Protein AF-A0A6J4KN71-F1 (afdb_monomer_lite)

Radius of gyration: 12.69 Å; chains: 1; bounding box: 30×29×29 Å

Organism: NCBI:txid1672391

Secondary structure (DSSP, 8-state):
---HHHHHHHHHHHHHHHHTT--GGGSPPTTT--HHHHHHTTT------S-GGG---SSEEEEEETTTTEEEEEE-

Sequence (76 aa):
MASAGERKETSLRACIAYMLNIDLSVVPTPREANMSQWLALRNLGLVSVASPETFQWPGHFLGLRRDSSTWAVHFG

Foldseek 3Di:
DDDLVQQAQLQVLVQVCVVVVHDSVVRDGPVGDDNQVVQVVVVHHDDDDPCPPPDADQAWDWDQDPVRSHIDIDHD

pLDDT: mean 91.36, std 5.51, range [62.38, 97.0]

Structure (mmCIF, N/CA/C/O backbone):
data_AF-A0A6J4KN71-F1
#
_entry.id   AF-A0A6J4KN71-F1
#
loop_
_atom_site.group_PDB
_atom_site.id
_atom_site.type_symbol
_atom_site.label_atom_id
_atom_site.label_alt_id
_atom_site.label_comp_id
_atom_site.label_asym_id
_atom_site.label_entity_id
_atom_site.label_seq_id
_atom_site.pdbx_PDB_ins_code
_atom_site.Cartn_x
_atom_site.Cartn_y
_atom_site.Cartn_z
_atom_site.occupancy
_atom_site.B_iso_or_equiv
_atom_site.auth_seq_id
_atom_site.auth_comp_id
_atom_site.auth_asym_id
_atom_site.auth_atom_id
_atom_site.pdbx_PDB_model_num
ATOM 1 N N . MET A 1 1 ? 14.462 -16.824 6.210 1.00 62.38 1 MET A N 1
ATOM 2 C CA . MET A 1 1 ? 13.312 -15.981 6.611 1.00 62.38 1 MET A CA 1
ATOM 3 C C . MET A 1 1 ? 13.578 -14.575 6.108 1.00 62.38 1 MET A C 1
ATOM 5 O O . MET A 1 1 ? 14.674 -14.093 6.357 1.00 62.38 1 MET A O 1
ATOM 9 N N . ALA A 1 2 ? 12.642 -13.948 5.388 1.00 73.88 2 ALA A N 1
ATOM 10 C CA . ALA A 1 2 ? 12.803 -12.554 4.959 1.00 73.88 2 ALA A CA 1
ATOM 11 C C . ALA A 1 2 ? 12.986 -11.635 6.180 1.00 73.88 2 ALA A C 1
ATOM 13 O O . ALA A 1 2 ? 12.456 -11.918 7.258 1.00 73.88 2 ALA A O 1
ATOM 14 N N . SER A 1 3 ? 13.721 -10.543 6.029 1.00 89.19 3 SER A N 1
ATOM 15 C CA . SER A 1 3 ? 13.867 -9.510 7.054 1.00 89.19 3 SER A CA 1
ATOM 16 C C . SER A 1 3 ? 12.558 -8.731 7.261 1.00 89.19 3 SER A C 1
ATOM 18 O O . SER A 1 3 ? 11.635 -8.776 6.444 1.00 89.19 3 SER A O 1
ATOM 20 N N . ALA A 1 4 ? 12.452 -7.997 8.374 1.00 87.62 4 ALA A N 1
ATOM 21 C CA . ALA A 1 4 ? 11.308 -7.112 8.608 1.00 87.62 4 ALA A CA 1
ATOM 22 C C . ALA A 1 4 ? 11.209 -5.997 7.550 1.00 87.62 4 ALA A C 1
ATOM 24 O O . ALA A 1 4 ? 10.102 -5.617 7.179 1.00 87.62 4 ALA A O 1
ATOM 25 N N . GLY A 1 5 ? 12.347 -5.509 7.042 1.00 87.88 5 GLY A N 1
ATOM 26 C CA . GLY A 1 5 ? 12.395 -4.530 5.951 1.00 87.88 5 GLY A CA 1
ATOM 27 C C . GLY A 1 5 ? 11.820 -5.093 4.653 1.00 87.88 5 GLY A C 1
ATOM 28 O O . GLY A 1 5 ? 10.875 -4.527 4.113 1.00 87.88 5 GLY A O 1
ATOM 29 N N . GLU A 1 6 ? 12.284 -6.272 4.232 1.00 90.00 6 GLU A N 1
ATOM 30 C CA . GLU A 1 6 ? 11.799 -6.933 3.010 1.00 90.00 6 GLU A CA 1
ATOM 31 C C . GLU A 1 6 ? 10.297 -7.246 3.072 1.00 90.00 6 GLU A C 1
ATOM 33 O O . GLU A 1 6 ? 9.585 -7.099 2.075 1.00 90.00 6 GLU A O 1
ATOM 38 N N . ARG A 1 7 ? 9.777 -7.636 4.248 1.00 92.88 7 ARG A N 1
ATOM 39 C CA . ARG A 1 7 ? 8.330 -7.822 4.450 1.00 92.88 7 ARG A CA 1
ATOM 40 C C . ARG A 1 7 ? 7.555 -6.517 4.288 1.00 92.88 7 ARG A C 1
ATOM 42 O O . ARG A 1 7 ? 6.525 -6.521 3.608 1.00 92.88 7 ARG A O 1
ATOM 49 N N . LYS A 1 8 ? 8.040 -5.406 4.859 1.00 93.62 8 LYS A N 1
ATOM 50 C CA . LYS A 1 8 ? 7.419 -4.080 4.695 1.00 93.62 8 LYS A CA 1
ATOM 51 C C . LYS A 1 8 ? 7.405 -3.664 3.231 1.00 93.62 8 LYS A C 1
ATOM 53 O O . LYS A 1 8 ? 6.367 -3.264 2.725 1.00 93.62 8 LYS A O 1
ATOM 58 N N . GLU A 1 9 ? 8.526 -3.800 2.540 1.00 91.81 9 GLU A N 1
ATOM 59 C CA . GLU A 1 9 ? 8.650 -3.405 1.136 1.00 91.81 9 GLU A CA 1
ATOM 60 C C . GLU A 1 9 ? 7.746 -4.243 0.226 1.00 91.81 9 GLU A C 1
ATOM 62 O O . GLU A 1 9 ? 6.991 -3.698 -0.578 1.00 91.81 9 GLU A O 1
ATOM 67 N N . THR A 1 10 ? 7.762 -5.566 0.394 1.00 93.88 10 THR A N 1
ATOM 68 C CA . THR A 1 10 ? 6.952 -6.487 -0.417 1.00 93.88 10 THR A CA 1
ATOM 69 C C . THR A 1 10 ? 5.458 -6.243 -0.216 1.00 93.88 10 THR A C 1
ATOM 71 O O . THR A 1 10 ? 4.708 -6.139 -1.186 1.00 93.88 10 THR A O 1
ATOM 74 N N . SER A 1 11 ? 5.023 -6.105 1.039 1.00 95.94 11 SER A N 1
ATOM 75 C CA . SER A 1 11 ? 3.614 -5.840 1.353 1.00 95.94 11 SER A CA 1
ATOM 76 C C . SER A 1 11 ? 3.161 -4.452 0.896 1.00 95.94 11 SER A C 1
ATOM 78 O O . SER A 1 11 ? 2.047 -4.330 0.393 1.00 95.94 11 SER A O 1
ATOM 80 N N . LEU A 1 12 ? 4.018 -3.425 0.983 1.00 95.50 12 LEU A N 1
ATOM 81 C CA . LEU A 1 12 ? 3.703 -2.091 0.463 1.00 95.50 12 LEU A CA 1
ATOM 82 C C . LEU A 1 12 ? 3.461 -2.127 -1.048 1.00 95.50 12 LEU A C 1
ATOM 84 O O . LEU A 1 12 ? 2.467 -1.578 -1.519 1.00 95.50 12 LEU A O 1
ATOM 88 N N . ARG A 1 13 ? 4.333 -2.809 -1.803 1.00 96.38 13 ARG A N 1
ATOM 89 C CA . ARG A 1 13 ? 4.181 -2.963 -3.260 1.00 96.38 13 ARG A CA 1
ATOM 90 C C . ARG A 1 13 ? 2.860 -3.631 -3.624 1.00 96.38 13 ARG A C 1
ATOM 92 O O . ARG A 1 13 ? 2.148 -3.130 -4.488 1.00 96.38 13 ARG A O 1
ATOM 99 N N . ALA A 1 14 ? 2.517 -4.719 -2.934 1.00 96.94 14 ALA A N 1
ATOM 100 C CA . ALA A 1 14 ? 1.253 -5.419 -3.141 1.00 96.94 14 ALA A CA 1
ATOM 101 C C . ALA A 1 14 ? 0.039 -4.524 -2.839 1.00 96.94 14 ALA A C 1
ATOM 103 O O . ALA A 1 14 ? -0.904 -4.484 -3.625 1.00 96.94 14 ALA A O 1
ATOM 104 N N . CYS A 1 15 ? 0.082 -3.753 -1.748 1.00 96.88 15 CYS A N 1
ATOM 105 C CA . CYS A 1 15 ? -1.002 -2.833 -1.405 1.00 96.88 15 CYS A CA 1
ATOM 106 C C . CYS A 1 15 ? -1.159 -1.707 -2.438 1.00 96.88 15 CYS A C 1
ATOM 108 O O . CYS A 1 15 ? -2.279 -1.352 -2.785 1.00 96.88 15 CYS A O 1
ATOM 110 N N . ILE A 1 16 ? -0.056 -1.159 -2.955 1.00 95.94 16 ILE A N 1
ATOM 111 C CA . ILE A 1 16 ? -0.088 -0.122 -3.997 1.00 95.94 16 ILE A CA 1
ATOM 112 C C . ILE A 1 16 ? -0.654 -0.678 -5.305 1.00 95.94 16 ILE A C 1
ATOM 114 O O . ILE A 1 16 ? -1.517 -0.038 -5.898 1.00 95.94 16 ILE A O 1
ATOM 118 N N . ALA A 1 17 ? -0.217 -1.870 -5.727 1.00 97.00 17 ALA A N 1
ATOM 119 C CA . ALA A 1 17 ? -0.757 -2.536 -6.913 1.00 97.00 17 ALA A CA 1
ATOM 120 C C . ALA A 1 17 ? -2.280 -2.706 -6.804 1.00 97.00 17 ALA A C 1
ATOM 122 O O . ALA A 1 17 ? -3.015 -2.335 -7.718 1.00 97.00 17 ALA A O 1
ATOM 123 N N . TYR A 1 18 ? -2.751 -3.164 -5.640 1.00 96.56 18 TYR A N 1
ATOM 124 C CA . TYR A 1 18 ? -4.174 -3.298 -5.344 1.00 96.56 18 TYR A CA 1
ATOM 125 C C . TYR A 1 18 ? -4.916 -1.952 -5.374 1.00 96.56 18 TYR A C 1
ATOM 127 O O . TYR A 1 18 ? -5.908 -1.821 -6.084 1.00 96.56 18 TYR A O 1
ATOM 135 N N . MET A 1 19 ? -4.440 -0.933 -4.646 1.00 93.75 19 MET A N 1
ATOM 136 C CA . MET A 1 19 ? -5.127 0.367 -4.557 1.00 93.75 19 MET A CA 1
ATOM 137 C C . MET A 1 19 ? -5.188 1.107 -5.894 1.00 93.75 19 MET A C 1
ATOM 139 O O . MET A 1 19 ? -6.152 1.822 -6.151 1.00 93.75 19 MET A O 1
ATOM 143 N N . LEU A 1 20 ? -4.162 0.956 -6.733 1.00 94.38 20 LEU A N 1
ATOM 144 C CA . LEU A 1 20 ? -4.116 1.570 -8.059 1.00 94.38 20 LEU A CA 1
ATOM 145 C C . LEU A 1 20 ? -4.754 0.692 -9.141 1.00 94.38 20 LEU A C 1
ATOM 147 O O . LEU A 1 20 ? -4.836 1.129 -10.286 1.00 94.38 20 LEU A O 1
ATOM 151 N N . ASN A 1 21 ? -5.203 -0.517 -8.786 1.00 95.75 21 ASN A N 1
ATOM 152 C CA . ASN A 1 21 ? -5.742 -1.519 -9.702 1.00 95.75 21 ASN A CA 1
ATOM 153 C C . ASN A 1 21 ? -4.818 -1.777 -10.910 1.00 95.75 21 ASN A C 1
ATOM 155 O O . ASN A 1 21 ? -5.232 -1.702 -12.067 1.00 95.75 21 ASN A O 1
ATOM 159 N N . ILE A 1 22 ? -3.542 -2.044 -10.628 1.00 97.00 22 ILE A N 1
ATOM 160 C CA . ILE A 1 22 ? -2.506 -2.337 -11.627 1.00 97.00 22 ILE A CA 1
ATOM 161 C C . ILE A 1 22 ? -1.797 -3.653 -11.308 1.00 97.00 22 ILE A C 1
ATOM 163 O O . ILE A 1 22 ? -1.835 -4.141 -10.179 1.00 97.00 22 ILE A O 1
ATOM 167 N N . ASP A 1 23 ? -1.089 -4.198 -12.296 1.00 97.00 23 ASP A N 1
ATOM 168 C CA . ASP A 1 23 ? -0.256 -5.379 -12.086 1.00 97.00 23 ASP A CA 1
ATOM 169 C C . ASP A 1 23 ? 0.927 -5.083 -11.144 1.00 97.00 23 ASP A C 1
ATOM 171 O O . ASP A 1 23 ? 1.576 -4.032 -11.223 1.00 97.00 23 ASP A O 1
ATOM 175 N N . LEU A 1 24 ? 1.236 -6.034 -10.257 1.00 96.06 24 LEU A N 1
ATOM 176 C CA . LEU A 1 24 ? 2.349 -5.940 -9.312 1.00 96.06 24 LEU A CA 1
ATOM 177 C C . LEU A 1 24 ? 3.710 -5.788 -10.012 1.00 96.06 24 LEU A C 1
ATOM 179 O O . LEU A 1 24 ? 4.612 -5.165 -9.451 1.00 96.06 24 LEU A O 1
ATOM 183 N N . SER A 1 25 ? 3.869 -6.320 -11.225 1.00 95.50 25 SER A N 1
ATOM 184 C CA . SER A 1 25 ? 5.089 -6.197 -12.027 1.00 95.50 25 SER A CA 1
ATOM 185 C C . SER A 1 25 ? 5.376 -4.758 -12.462 1.00 95.50 25 SER A C 1
ATOM 187 O O . SER A 1 25 ? 6.515 -4.437 -12.784 1.00 95.50 25 SER A O 1
ATOM 189 N N . VAL A 1 26 ? 4.363 -3.886 -12.479 1.00 95.62 26 VAL A N 1
ATOM 190 C CA . VAL A 1 26 ? 4.502 -2.462 -12.832 1.00 95.62 26 VAL A CA 1
ATOM 191 C C . VAL A 1 26 ? 4.976 -1.636 -11.631 1.00 95.62 26 VAL A C 1
ATOM 193 O O . VAL A 1 26 ? 5.536 -0.548 -11.792 1.00 95.62 26 VAL A O 1
ATOM 196 N N . VAL A 1 27 ? 4.759 -2.144 -10.415 1.00 96.19 27 VAL A N 1
ATOM 197 C CA . VAL A 1 27 ? 5.195 -1.500 -9.176 1.00 96.19 27 VAL A CA 1
ATOM 198 C C . V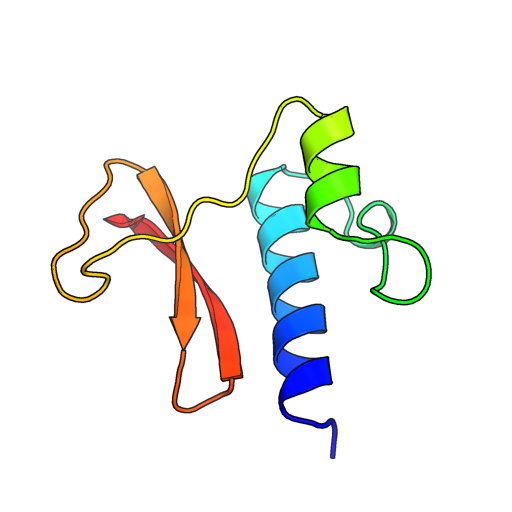AL A 1 27 ? 6.670 -1.831 -8.933 1.00 96.19 27 VAL A C 1
ATOM 200 O O . VAL A 1 27 ? 7.010 -3.009 -8.802 1.00 96.19 27 VAL A O 1
ATOM 203 N N . PRO A 1 28 ? 7.564 -0.838 -8.801 1.00 94.50 28 PRO A N 1
ATOM 204 C CA . PRO A 1 28 ? 8.993 -1.084 -8.712 1.00 94.50 28 PRO A CA 1
ATOM 205 C C . PRO A 1 28 ? 9.335 -1.796 -7.411 1.00 94.50 28 PRO A C 1
ATOM 207 O O . PRO A 1 28 ? 8.725 -1.585 -6.358 1.00 94.50 28 PRO A O 1
ATOM 210 N N . THR A 1 29 ? 10.339 -2.648 -7.484 1.00 92.50 29 THR A N 1
ATOM 211 C CA . THR A 1 29 ? 11.068 -3.135 -6.325 1.00 92.50 29 THR A CA 1
ATOM 212 C C . THR A 1 29 ? 11.911 -2.005 -5.718 1.00 92.50 29 THR A C 1
ATOM 214 O O . THR A 1 29 ? 12.279 -1.057 -6.415 1.00 92.50 29 THR A O 1
ATOM 217 N N . PRO A 1 30 ? 12.301 -2.119 -4.437 1.00 84.88 30 PRO A N 1
ATOM 218 C CA . PRO A 1 30 ? 13.189 -1.150 -3.786 1.00 84.88 30 PRO A CA 1
ATOM 219 C C . PRO A 1 30 ? 14.544 -0.979 -4.485 1.00 84.88 30 PRO A C 1
ATOM 221 O O . PRO A 1 30 ? 15.188 0.054 -4.335 1.00 84.88 30 PRO A O 1
ATOM 224 N N . ARG A 1 31 ? 14.983 -1.993 -5.248 1.00 85.25 31 ARG A N 1
ATOM 225 C CA . ARG A 1 31 ? 16.216 -1.945 -6.047 1.00 85.25 31 ARG A CA 1
ATOM 226 C C . ARG A 1 31 ? 16.046 -1.180 -7.360 1.00 85.25 31 ARG A C 1
ATOM 228 O O . ARG A 1 31 ? 17.030 -0.661 -7.869 1.00 85.25 31 ARG 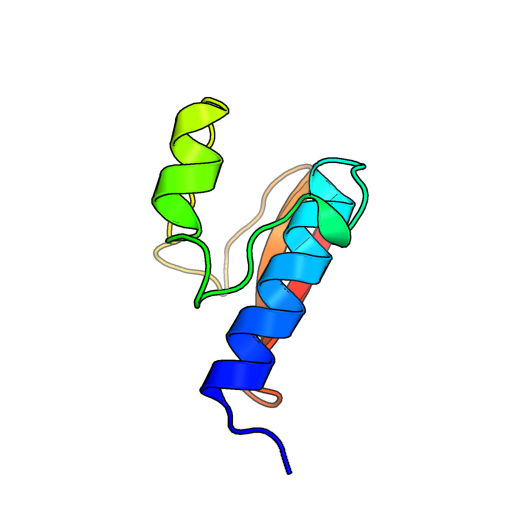A O 1
ATOM 235 N N . GLU A 1 32 ? 14.833 -1.133 -7.907 1.00 86.50 32 GLU A N 1
ATOM 236 C CA . GLU A 1 32 ? 14.537 -0.471 -9.183 1.00 86.50 32 GLU A CA 1
ATOM 237 C C . GLU A 1 32 ? 14.247 1.019 -8.996 1.00 86.50 32 GLU A C 1
ATOM 239 O O . GLU A 1 32 ? 14.732 1.836 -9.774 1.00 86.50 32 GLU A O 1
ATOM 244 N N . ALA A 1 33 ? 13.461 1.387 -7.978 1.00 87.62 33 ALA A N 1
ATOM 245 C CA . ALA A 1 33 ? 13.135 2.784 -7.707 1.00 87.62 33 ALA A CA 1
ATOM 246 C C . ALA A 1 33 ? 12.672 3.023 -6.266 1.00 87.62 33 ALA A C 1
ATOM 248 O O . ALA A 1 33 ? 12.096 2.156 -5.605 1.00 87.62 33 ALA A O 1
ATOM 249 N N . ASN A 1 34 ? 12.841 4.264 -5.805 1.00 89.88 34 ASN A N 1
ATOM 250 C CA . ASN A 1 34 ? 12.203 4.729 -4.584 1.00 89.88 34 ASN A CA 1
ATOM 251 C C . ASN A 1 34 ? 10.679 4.837 -4.791 1.00 89.88 34 ASN A C 1
ATOM 253 O O . ASN A 1 34 ? 10.214 5.518 -5.707 1.00 89.88 34 ASN A O 1
ATOM 257 N N . MET A 1 35 ? 9.901 4.201 -3.910 1.00 92.56 35 MET A N 1
ATOM 258 C CA . MET A 1 35 ? 8.439 4.152 -4.027 1.00 92.56 35 MET A CA 1
ATOM 259 C C . MET A 1 35 ? 7.790 5.541 -4.031 1.00 92.56 35 MET A C 1
ATOM 261 O O . MET A 1 35 ? 6.901 5.803 -4.838 1.00 92.56 35 MET A O 1
ATOM 265 N N . SER A 1 36 ? 8.248 6.448 -3.165 1.00 91.00 36 SER A N 1
ATOM 266 C CA . SER A 1 36 ? 7.691 7.800 -3.068 1.00 91.00 36 SER A CA 1
ATOM 267 C C . SER A 1 36 ? 7.912 8.590 -4.355 1.00 91.00 36 SER A C 1
ATOM 269 O O . SER A 1 36 ? 7.009 9.286 -4.805 1.00 91.00 36 SER A O 1
ATOM 271 N N . GLN A 1 37 ? 9.079 8.448 -4.988 1.00 92.00 37 GLN A N 1
ATOM 272 C CA . GLN A 1 37 ? 9.353 9.081 -6.282 1.00 92.00 37 GLN A CA 1
ATOM 273 C C . GLN A 1 37 ? 8.491 8.484 -7.401 1.00 92.00 37 GLN A C 1
ATOM 275 O O . GLN A 1 37 ? 7.929 9.218 -8.211 1.00 92.00 37 GLN A O 1
ATOM 280 N N . TRP A 1 38 ? 8.341 7.159 -7.431 1.00 95.00 38 TRP A N 1
ATOM 281 C CA . TRP A 1 38 ? 7.514 6.484 -8.432 1.00 95.00 38 TRP A CA 1
ATOM 282 C C . TRP A 1 38 ? 6.024 6.857 -8.325 1.00 95.00 38 TRP A C 1
ATOM 284 O O . TRP A 1 38 ? 5.352 7.008 -9.352 1.00 95.00 38 TRP A O 1
ATOM 294 N N . LEU A 1 39 ? 5.518 7.048 -7.102 1.00 95.12 39 LEU A N 1
ATOM 295 C CA . LEU A 1 39 ? 4.178 7.580 -6.840 1.00 95.12 39 LEU A CA 1
ATOM 296 C C . LEU A 1 39 ? 4.066 9.058 -7.236 1.00 95.12 39 LEU A C 1
ATOM 298 O O . LEU A 1 39 ? 3.077 9.441 -7.857 1.00 95.12 39 LEU A O 1
ATOM 302 N N . ALA A 1 40 ? 5.090 9.871 -6.962 1.00 95.00 40 ALA A N 1
ATOM 303 C CA . ALA A 1 40 ? 5.088 11.292 -7.309 1.00 95.00 40 ALA A CA 1
ATOM 304 C C . ALA A 1 40 ? 4.959 11.525 -8.824 1.00 95.00 40 ALA A C 1
ATOM 306 O O . ALA A 1 40 ? 4.199 12.393 -9.244 1.00 95.00 40 ALA A O 1
ATOM 307 N N . LEU A 1 41 ? 5.599 10.689 -9.656 1.00 95.00 41 LEU A N 1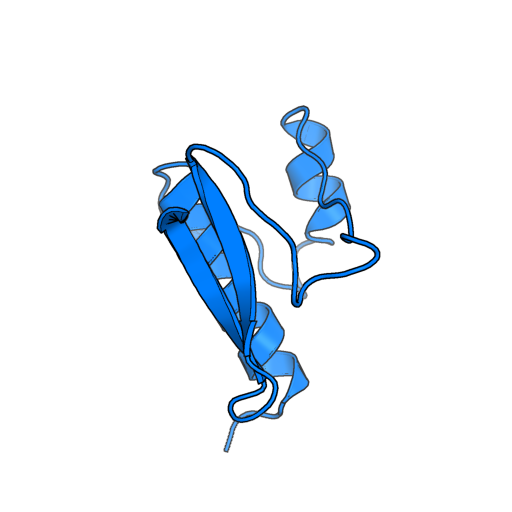
ATOM 308 C CA . LEU A 1 41 ? 5.429 10.708 -11.121 1.00 95.00 41 LEU A CA 1
ATOM 309 C C . LEU A 1 41 ? 3.987 10.418 -11.583 1.00 95.00 41 LEU A C 1
ATOM 311 O O . LEU A 1 41 ? 3.647 10.657 -12.738 1.00 95.00 41 LEU A O 1
ATOM 315 N N . ARG A 1 42 ? 3.142 9.896 -10.689 1.00 94.25 42 ARG A N 1
ATOM 316 C CA . ARG A 1 42 ? 1.713 9.621 -10.897 1.00 94.25 42 ARG A CA 1
ATOM 317 C C . ARG A 1 42 ? 0.814 10.607 -10.148 1.00 94.25 42 ARG A C 1
ATOM 319 O O . ARG A 1 42 ? -0.375 10.349 -10.013 1.00 94.25 42 ARG A O 1
ATOM 326 N N . ASN A 1 43 ? 1.367 11.725 -9.672 1.00 95.44 43 ASN A N 1
ATOM 327 C CA . ASN A 1 43 ? 0.679 12.726 -8.850 1.00 95.44 43 ASN A CA 1
ATOM 328 C C . ASN A 1 43 ? 0.134 12.167 -7.521 1.00 95.44 43 ASN A C 1
ATOM 330 O O . ASN A 1 43 ? -0.880 12.638 -7.010 1.00 95.44 43 ASN A O 1
ATOM 334 N N . LEU A 1 44 ? 0.807 11.160 -6.955 1.00 94.31 44 LEU A N 1
ATOM 335 C CA . LEU A 1 44 ? 0.453 10.534 -5.681 1.00 94.31 44 LEU A CA 1
ATOM 336 C C . LEU A 1 44 ? 1.560 10.739 -4.643 1.00 94.31 44 LEU A C 1
ATOM 338 O O . LEU A 1 44 ? 2.744 10.777 -4.972 1.00 94.31 44 LEU A O 1
ATOM 342 N N . GLY A 1 45 ? 1.175 10.813 -3.370 1.00 91.38 45 GLY A N 1
ATOM 343 C CA . GLY A 1 45 ? 2.098 10.913 -2.241 1.00 91.38 45 GLY A CA 1
ATOM 344 C C . GLY A 1 45 ? 1.723 9.956 -1.112 1.00 91.38 45 GLY A C 1
ATOM 345 O O . GLY A 1 45 ? 0.548 9.667 -0.899 1.00 91.38 45 GLY A O 1
ATOM 346 N N . LEU A 1 46 ? 2.729 9.477 -0.376 1.00 89.38 46 LEU A N 1
ATOM 347 C CA . LEU A 1 46 ? 2.530 8.777 0.893 1.00 89.38 46 LEU A CA 1
ATOM 348 C C . LEU A 1 46 ? 2.624 9.797 2.026 1.00 89.38 46 LEU A C 1
ATOM 350 O O . LEU A 1 46 ? 3.680 10.393 2.233 1.00 89.38 46 LEU A O 1
ATOM 354 N N . VAL A 1 47 ? 1.524 9.992 2.748 1.00 88.81 47 VAL A N 1
ATOM 355 C CA . VAL A 1 47 ? 1.442 10.941 3.862 1.00 88.81 47 VAL A CA 1
ATOM 356 C C . VAL A 1 47 ? 1.290 10.163 5.161 1.00 88.81 47 VAL A C 1
ATOM 358 O O . VAL A 1 47 ? 0.353 9.383 5.324 1.00 88.81 47 VAL A O 1
ATOM 361 N N . SER A 1 48 ? 2.224 10.367 6.087 1.00 88.62 48 SER A N 1
ATOM 362 C CA . SER A 1 48 ? 2.131 9.799 7.430 1.00 88.62 48 SER A CA 1
ATOM 363 C C . SER A 1 48 ? 1.016 10.47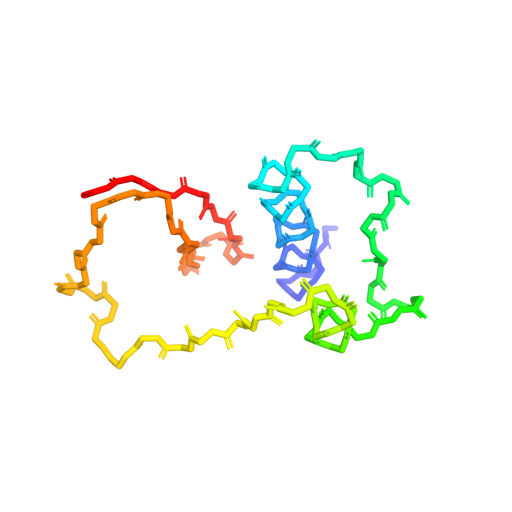9 8.217 1.00 88.62 48 SER A C 1
ATOM 365 O O . SER A 1 48 ? 0.922 11.705 8.239 1.00 88.62 48 SER A O 1
ATOM 367 N N . VAL A 1 49 ? 0.210 9.683 8.914 1.00 89.56 49 VAL A N 1
ATOM 368 C CA . VAL A 1 49 ? -0.815 10.186 9.831 1.00 89.56 49 VAL A CA 1
ATOM 369 C C . VAL A 1 49 ? -0.223 10.323 11.233 1.00 89.56 49 VAL A C 1
ATOM 371 O O . VAL A 1 49 ? 0.459 9.415 11.706 1.00 89.56 49 VAL A O 1
ATOM 374 N N . ALA A 1 50 ? -0.486 11.455 11.893 1.00 86.38 50 ALA A N 1
ATOM 375 C CA . ALA A 1 50 ? 0.069 11.775 13.210 1.00 86.38 50 ALA A CA 1
ATOM 376 C C . ALA A 1 50 ? -0.440 10.853 14.334 1.00 86.38 50 ALA A C 1
ATOM 378 O O . ALA A 1 50 ? 0.351 10.441 15.179 1.00 86.38 50 ALA A O 1
ATOM 379 N N . SER A 1 51 ? -1.727 10.493 14.302 1.00 88.12 51 SER A N 1
ATOM 380 C CA . SER A 1 51 ? -2.374 9.598 15.273 1.00 88.12 51 SER A CA 1
ATOM 381 C C . SER A 1 51 ? -3.064 8.435 14.553 1.00 88.12 51 SER A C 1
ATOM 383 O O . SER A 1 51 ? -4.271 8.490 14.310 1.00 88.12 51 SER A O 1
ATOM 385 N N . PRO A 1 52 ? -2.318 7.391 14.140 1.00 85.62 52 PRO A N 1
ATOM 386 C CA . PRO A 1 52 ? -2.880 6.250 13.416 1.00 85.62 52 PRO A CA 1
ATOM 387 C C . PRO A 1 52 ? -3.989 5.515 14.182 1.00 85.62 52 PRO A C 1
ATOM 389 O O . PRO A 1 52 ? -4.886 4.954 13.566 1.00 85.62 52 PRO A O 1
ATOM 392 N N . GLU A 1 53 ? -3.933 5.514 15.514 1.00 85.00 53 GLU A N 1
ATOM 393 C CA . GLU A 1 53 ? -4.890 4.844 16.400 1.00 85.00 53 GLU A CA 1
ATOM 394 C C . GLU A 1 53 ? -6.305 5.438 16.378 1.00 85.00 53 GLU A C 1
ATOM 396 O O . GLU A 1 53 ? -7.261 4.726 16.678 1.00 85.00 53 GLU A O 1
ATOM 401 N N . THR A 1 54 ? -6.450 6.714 16.018 1.00 87.88 54 THR A N 1
ATOM 402 C CA . THR A 1 54 ? -7.747 7.409 15.908 1.00 87.88 54 THR A CA 1
ATOM 403 C C . THR A 1 54 ? -8.080 7.806 14.474 1.00 87.88 54 THR A C 1
ATOM 405 O O . THR A 1 54 ? -9.088 8.470 14.233 1.00 87.88 54 THR A O 1
ATOM 408 N N . PHE A 1 55 ? -7.241 7.425 13.510 1.00 89.56 55 PHE A N 1
ATOM 409 C CA . PHE A 1 55 ? -7.427 7.806 12.121 1.00 89.56 55 PHE A CA 1
ATOM 410 C C . PHE A 1 55 ? -8.680 7.159 11.530 1.00 89.56 55 PHE A C 1
ATOM 412 O O . PHE A 1 55 ? -8.843 5.940 11.568 1.00 89.56 55 PHE A O 1
ATOM 419 N N . GLN A 1 56 ? -9.532 7.988 10.933 1.00 88.06 56 GLN A N 1
ATOM 420 C CA . GLN A 1 56 ? -10.681 7.557 10.148 1.00 88.06 56 GLN A CA 1
ATOM 421 C C . GLN A 1 56 ? -10.629 8.231 8.784 1.00 88.06 56 GLN A C 1
ATOM 423 O O . GLN A 1 56 ? -10.295 9.414 8.675 1.00 88.06 56 GLN A O 1
ATOM 428 N N . TRP A 1 57 ? -10.964 7.479 7.743 1.00 89.44 57 TRP A N 1
ATOM 429 C CA . TRP A 1 57 ? -10.985 7.981 6.380 1.00 89.44 57 TRP A CA 1
ATOM 430 C C . TRP A 1 57 ? -12.070 7.261 5.593 1.00 89.44 57 TRP A C 1
ATOM 432 O O . TRP A 1 57 ? -11.976 6.040 5.524 1.00 89.44 57 TRP A O 1
ATOM 442 N N . PRO A 1 58 ? -13.026 7.975 4.963 1.00 87.00 58 PRO A N 1
ATOM 443 C CA . PRO A 1 58 ? -14.127 7.365 4.223 1.00 87.00 58 PRO A CA 1
ATOM 444 C C . PRO A 1 58 ? -13.617 6.769 2.903 1.00 87.00 58 PRO A C 1
ATOM 446 O O . PRO A 1 58 ? -13.766 7.350 1.826 1.00 87.00 58 PRO A O 1
ATOM 449 N N . GLY A 1 59 ? -12.946 5.623 2.994 1.00 90.12 59 GLY A N 1
ATOM 450 C CA . GLY A 1 59 ? -12.310 4.949 1.872 1.00 90.12 59 GLY A CA 1
ATOM 451 C C . GLY A 1 59 ? -11.141 4.052 2.272 1.00 90.12 59 GLY A C 1
ATOM 452 O O . GLY A 1 59 ? -10.888 3.778 3.442 1.00 90.12 59 GLY A O 1
ATOM 453 N N . HIS A 1 60 ? -10.410 3.585 1.260 1.00 91.62 60 HIS A N 1
ATOM 454 C CA . HIS A 1 60 ? -9.236 2.747 1.473 1.00 91.62 60 HIS A CA 1
ATOM 455 C C . HIS A 1 60 ? -8.041 3.562 1.967 1.00 91.62 60 HIS A C 1
ATOM 457 O O . HIS A 1 60 ? -7.738 4.626 1.425 1.00 91.62 60 HIS A O 1
ATOM 463 N N . PHE A 1 61 ? -7.320 3.022 2.945 1.00 93.06 61 PHE A N 1
ATOM 464 C CA . PHE A 1 61 ? -6.053 3.575 3.414 1.00 93.06 61 PHE A CA 1
ATOM 465 C C . PHE A 1 61 ? -5.056 2.469 3.765 1.00 93.06 61 PHE A C 1
ATOM 467 O O . PHE A 1 61 ? -5.418 1.310 3.973 1.00 93.06 61 PHE A O 1
ATOM 474 N N . LEU A 1 62 ? -3.773 2.826 3.818 1.00 94.06 62 LEU A N 1
ATOM 475 C CA . LEU A 1 62 ? -2.696 1.906 4.175 1.00 94.06 62 LEU A CA 1
ATOM 476 C C . LEU A 1 62 ? -2.449 1.913 5.684 1.00 94.06 62 LEU A C 1
ATOM 478 O O . LEU A 1 62 ? -2.222 2.966 6.275 1.00 94.06 62 LEU A O 1
ATOM 482 N N . GLY A 1 63 ? -2.411 0.729 6.289 1.00 94.00 63 GLY A N 1
ATOM 483 C CA . GLY A 1 63 ? -2.032 0.528 7.687 1.00 94.00 63 GLY A CA 1
ATOM 484 C C . GLY A 1 63 ? -0.803 -0.367 7.807 1.00 94.00 63 GLY A C 1
ATOM 485 O O . GLY A 1 63 ? -0.718 -1.406 7.153 1.00 94.00 63 GLY A O 1
ATOM 486 N N . LEU A 1 64 ? 0.162 0.025 8.644 1.00 93.50 64 LEU A N 1
ATOM 487 C CA . LEU A 1 64 ? 1.331 -0.797 8.956 1.00 93.50 64 LEU A CA 1
ATOM 488 C C . LEU A 1 64 ? 1.082 -1.612 10.226 1.00 93.50 64 LEU A C 1
ATOM 490 O O . LEU A 1 64 ? 1.000 -1.073 11.331 1.00 93.50 64 LEU A O 1
ATOM 494 N N . ARG A 1 65 ? 1.053 -2.934 10.077 1.00 92.31 65 ARG A N 1
ATOM 495 C CA . ARG A 1 65 ? 0.939 -3.879 11.186 1.00 92.31 65 ARG A CA 1
ATOM 496 C C . ARG A 1 65 ? 2.277 -4.046 11.907 1.00 92.31 65 ARG A C 1
ATOM 498 O O . ARG A 1 65 ? 3.274 -4.449 11.300 1.00 92.31 65 ARG A O 1
ATOM 505 N N . ARG A 1 66 ? 2.318 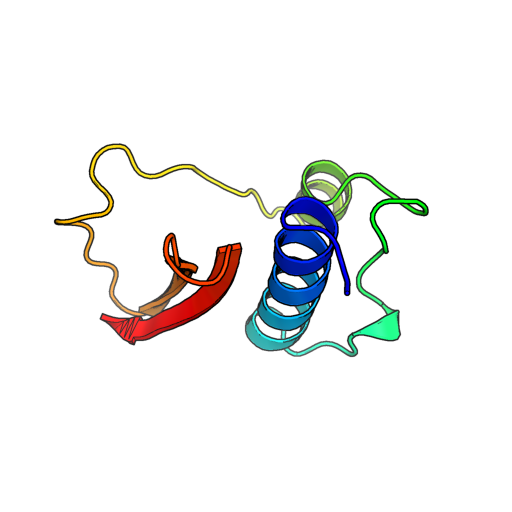-3.720 13.205 1.00 87.44 66 ARG A N 1
ATOM 506 C CA . ARG A 1 66 ? 3.550 -3.773 14.020 1.00 87.44 66 ARG A CA 1
ATOM 507 C C . ARG A 1 66 ? 4.009 -5.204 14.313 1.00 87.44 66 ARG A C 1
ATOM 509 O O . ARG A 1 66 ? 5.210 -5.450 14.315 1.00 87.44 66 ARG A O 1
ATOM 516 N N . ASP A 1 67 ? 3.071 -6.127 14.510 1.00 91.50 67 ASP A N 1
ATOM 517 C CA . ASP A 1 67 ? 3.313 -7.545 14.808 1.00 91.50 67 ASP A CA 1
ATOM 518 C C . ASP A 1 67 ? 4.014 -8.276 13.653 1.00 91.50 67 ASP A C 1
ATOM 520 O O . ASP A 1 67 ? 4.982 -9.005 13.862 1.00 91.50 67 ASP A O 1
ATOM 524 N N . SER A 1 68 ? 3.571 -8.042 12.417 1.00 91.38 68 SER A N 1
ATOM 525 C CA . SER A 1 68 ? 4.091 -8.723 11.225 1.00 91.38 68 SER A CA 1
ATOM 526 C C . SER A 1 68 ? 5.131 -7.912 10.448 1.00 91.38 68 SER A C 1
ATOM 528 O O . SER A 1 68 ? 5.876 -8.474 9.634 1.00 91.38 68 SER A O 1
ATOM 530 N N . SER A 1 69 ? 5.213 -6.598 10.693 1.00 94.31 69 SER A N 1
ATOM 531 C CA . SER A 1 69 ? 5.935 -5.648 9.838 1.00 94.31 69 SER A CA 1
ATOM 532 C C . SER A 1 69 ? 5.455 -5.714 8.383 1.00 94.31 69 SER A C 1
ATOM 534 O O . SER A 1 69 ? 6.262 -5.776 7.459 1.00 94.31 69 SER A O 1
ATOM 536 N N . THR A 1 70 ? 4.137 -5.724 8.178 1.00 95.81 70 THR A N 1
ATOM 537 C CA . THR A 1 70 ? 3.522 -5.724 6.842 1.00 95.81 70 THR A CA 1
ATOM 538 C C . THR A 1 70 ? 2.496 -4.612 6.708 1.00 95.81 70 THR A C 1
ATOM 540 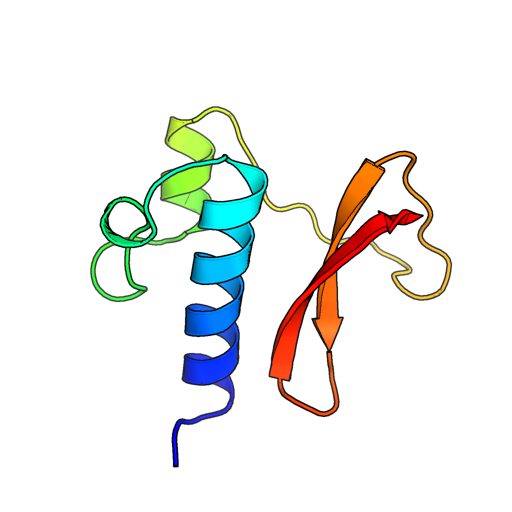O O . THR A 1 70 ? 1.759 -4.321 7.649 1.00 95.81 70 THR A O 1
ATOM 543 N N . TRP A 1 71 ? 2.419 -4.015 5.528 1.00 96.12 71 TRP A N 1
ATOM 544 C CA . TRP A 1 71 ? 1.313 -3.144 5.160 1.00 96.12 71 TRP A CA 1
ATOM 545 C C . TRP A 1 71 ? 0.067 -3.961 4.826 1.00 96.12 71 TRP A C 1
ATOM 547 O O . TRP A 1 71 ? 0.166 -5.089 4.340 1.00 96.12 71 TRP A O 1
ATOM 557 N N . ALA A 1 72 ? -1.092 -3.380 5.098 1.00 95.69 72 ALA A N 1
ATOM 558 C CA . ALA A 1 72 ? -2.393 -3.878 4.691 1.00 95.69 72 ALA A CA 1
ATOM 559 C C . ALA A 1 72 ? -3.268 -2.707 4.236 1.00 95.69 72 ALA A C 1
ATOM 561 O O . ALA A 1 72 ? -3.090 -1.570 4.682 1.00 95.69 72 ALA A O 1
ATOM 562 N N . VAL A 1 73 ? -4.216 -3.000 3.350 1.00 94.75 73 VAL A N 1
ATOM 563 C CA . VAL A 1 73 ? -5.271 -2.058 2.980 1.00 94.75 73 VAL A CA 1
ATOM 564 C C . VAL A 1 73 ? -6.404 -2.210 3.988 1.00 94.75 73 VAL A C 1
ATOM 566 O O . VAL A 1 73 ? -6.900 -3.314 4.211 1.00 94.75 73 VAL A O 1
ATOM 569 N N . HIS A 1 74 ? -6.786 -1.100 4.603 1.00 92.00 74 HIS A N 1
ATOM 570 C CA . HIS A 1 74 ? -7.913 -0.990 5.518 1.00 92.00 74 HIS A CA 1
ATOM 571 C C . HIS A 1 74 ? -9.015 -0.132 4.890 1.00 92.00 74 HIS A C 1
ATOM 573 O O . HIS A 1 74 ? -8.778 0.585 3.918 1.00 92.00 74 HIS A O 1
ATOM 579 N N . PHE A 1 75 ? -10.212 -0.220 5.460 1.00 87.44 75 PHE A N 1
ATOM 580 C CA . PHE A 1 75 ? -11.382 0.580 5.115 1.00 87.44 75 PHE A CA 1
ATOM 581 C C . PHE A 1 75 ? -12.040 1.043 6.419 1.00 87.44 75 PHE A C 1
ATOM 583 O O . PHE A 1 75 ? -12.081 0.255 7.371 1.00 87.44 75 PHE A O 1
ATOM 590 N N . GLY A 1 76 ? -12.517 2.288 6.487 1.00 77.25 76 GLY A N 1
ATOM 591 C CA . GLY A 1 76 ? -13.082 2.869 7.710 1.00 77.25 76 GLY A CA 1
ATOM 592 C C . GLY A 1 76 ? -13.892 4.133 7.485 1.00 77.25 76 GLY A C 1
ATOM 593 O O . GLY A 1 76 ? -14.110 4.504 6.313 1.00 77.25 76 GLY A O 1
#